Protein AF-A0A4Q7FXQ5-F1 (afdb_monomer_lite)

Sequence (159 aa):
MFQRLRLISPRALKAASPAPRRELSSVGTVALRTRNGRAYKPAELARAVQDELFPYELNYFREAERLSASLERLDALWINVSQAGAATQEDVLRARESAAMLATARWMYRSAESRGMHRRDDFPARDERERHYITAGGLDEVWSSVRPRADLAYAEAAE

Foldseek 3Di:
DDDDDDDDDDDDDDPDDDDPPDPDDDQPQFQVAQPPVAADQLVVLLVLLCVLVPDPCCVQAVEVVSLVVSLVSLLVSLVRGVNHHHPDPVCSVSRVVSLVSSQVSNQCSQQDDCDDSRHHVVDNDDDPVQPWHWDWDDRNDIDIDTHRDDPPPPDPPDD

Structure (mmCIF, N/CA/C/O backbone):
data_AF-A0A4Q7FXQ5-F1
#
_entry.id   AF-A0A4Q7FXQ5-F1
#
loop_
_atom_site.group_PDB
_atom_site.id
_atom_site.type_symbol
_atom_site.label_atom_id
_atom_site.label_alt_id
_atom_site.label_comp_id
_atom_site.label_asym_id
_ato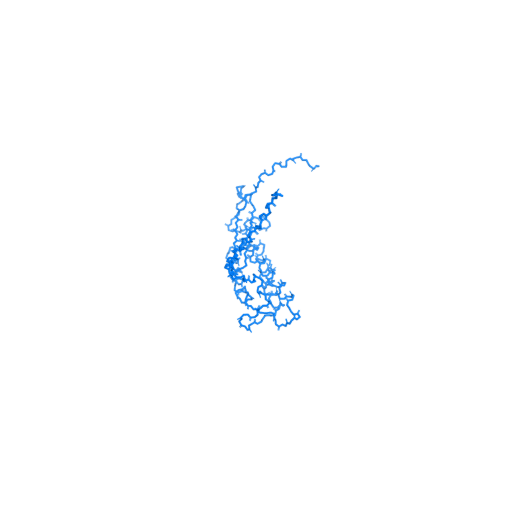m_site.label_entity_id
_atom_site.label_seq_id
_atom_site.pdbx_PDB_ins_code
_atom_site.Cartn_x
_atom_site.Cartn_y
_atom_site.Cartn_z
_atom_site.occupancy
_atom_site.B_iso_or_equiv
_atom_site.auth_seq_id
_atom_site.auth_comp_id
_atom_site.auth_asym_id
_atom_site.auth_atom_id
_atom_site.pdbx_PDB_model_num
ATOM 1 N N . MET A 1 1 ? 2.022 84.459 27.444 1.00 37.03 1 MET A N 1
ATOM 2 C CA . MET A 1 1 ? 1.658 84.801 26.052 1.00 37.03 1 MET A CA 1
ATOM 3 C C . MET A 1 1 ? 2.187 83.685 25.150 1.00 37.03 1 MET A C 1
ATOM 5 O O . MET A 1 1 ? 3.394 83.600 25.022 1.00 37.03 1 MET A O 1
ATOM 9 N N . PHE A 1 2 ? 1.291 82.829 24.615 1.00 36.12 2 PHE A N 1
ATOM 10 C CA . PHE A 1 2 ? 1.526 81.644 23.743 1.00 36.12 2 PHE A CA 1
ATOM 11 C C . PHE A 1 2 ? 2.405 80.516 24.356 1.00 36.12 2 PHE A C 1
ATOM 13 O O . PHE A 1 2 ? 3.342 80.792 25.079 1.00 36.12 2 PHE A O 1
ATOM 20 N N . GLN A 1 3 ? 2.134 79.212 24.209 1.00 32.16 3 GLN A N 1
ATOM 21 C CA . GLN A 1 3 ? 1.752 78.462 23.011 1.00 32.16 3 GLN A CA 1
ATOM 22 C C . GLN A 1 3 ? 0.826 77.257 23.285 1.00 32.16 3 GLN A C 1
ATOM 24 O O . GLN A 1 3 ? 0.801 76.666 24.359 1.00 32.16 3 GLN A O 1
ATOM 29 N N . ARG A 1 4 ? 0.098 76.902 22.220 1.00 39.53 4 ARG A N 1
ATOM 30 C CA . ARG A 1 4 ? -0.763 75.732 22.014 1.00 39.53 4 ARG A CA 1
ATOM 31 C C . ARG A 1 4 ? 0.021 74.413 22.058 1.00 39.53 4 ARG A C 1
ATOM 33 O O . ARG A 1 4 ? 1.059 74.322 21.411 1.00 39.53 4 ARG A O 1
ATOM 40 N N . LEU A 1 5 ? -0.576 73.359 22.621 1.00 34.22 5 LEU A N 1
ATOM 41 C CA . LEU A 1 5 ? -0.227 71.973 22.293 1.00 34.22 5 LEU A CA 1
ATOM 42 C C . LEU A 1 5 ? -1.450 71.270 21.683 1.00 34.22 5 LEU A C 1
ATOM 44 O O . LEU A 1 5 ? -2.529 71.235 22.270 1.00 34.22 5 LEU A O 1
ATOM 48 N N . ARG A 1 6 ? -1.282 70.787 20.447 1.00 35.62 6 ARG A N 1
ATOM 49 C CA . ARG A 1 6 ? -2.288 70.072 19.651 1.00 35.62 6 ARG A CA 1
ATOM 50 C C . ARG A 1 6 ? -2.559 68.699 20.274 1.00 35.62 6 ARG A C 1
ATOM 52 O O . ARG A 1 6 ? -1.638 67.897 20.375 1.00 35.62 6 ARG A O 1
ATOM 59 N N . LEU A 1 7 ? -3.815 68.401 20.601 1.00 35.84 7 LEU A N 1
ATOM 60 C CA . LEU A 1 7 ? -4.254 67.026 20.840 1.00 35.84 7 LEU A CA 1
ATOM 61 C C . LEU A 1 7 ? -4.447 66.329 19.487 1.00 35.84 7 LEU A C 1
ATOM 63 O O . LEU A 1 7 ? -5.225 66.772 18.641 1.00 35.84 7 LEU A O 1
ATOM 67 N N . ILE A 1 8 ? -3.681 65.263 19.277 1.00 40.09 8 ILE A N 1
ATOM 68 C CA . ILE A 1 8 ? -3.759 64.369 18.122 1.00 40.09 8 ILE A CA 1
ATOM 69 C C . ILE A 1 8 ? -4.977 63.458 18.322 1.00 40.09 8 ILE A C 1
ATOM 71 O O . ILE A 1 8 ? -5.092 62.781 19.339 1.00 40.09 8 ILE A O 1
ATOM 75 N N . SER A 1 9 ? -5.896 63.459 17.356 1.00 41.47 9 SER A N 1
ATOM 76 C CA . SER A 1 9 ? -7.058 62.564 17.318 1.00 41.47 9 SER A CA 1
ATOM 77 C C . SER A 1 9 ? -6.612 61.110 17.077 1.00 41.47 9 SER A C 1
ATOM 79 O O . SER A 1 9 ? -5.802 60.880 16.171 1.00 41.47 9 SER A O 1
ATOM 81 N N . PRO A 1 10 ? -7.112 60.113 17.832 1.00 37.97 10 PRO A N 1
ATOM 82 C CA . PRO A 1 10 ? -6.820 58.716 17.545 1.00 37.97 10 PRO A CA 1
ATOM 83 C C . PRO A 1 10 ? -7.587 58.264 16.293 1.00 37.97 10 PRO A C 1
ATOM 85 O O . PRO A 1 10 ? -8.813 58.172 16.280 1.00 37.97 10 PRO A O 1
ATOM 88 N N . ARG A 1 11 ? -6.841 57.965 15.222 1.00 37.31 11 ARG A N 1
ATOM 89 C CA . ARG A 1 11 ? -7.333 57.234 14.045 1.00 37.31 11 ARG A CA 1
ATOM 90 C C . ARG A 1 11 ? -7.892 55.883 14.499 1.00 37.31 11 ARG A C 1
ATOM 92 O O . ARG A 1 11 ? -7.150 55.061 15.030 1.00 37.31 11 ARG A O 1
ATOM 99 N N . ALA A 1 12 ? -9.175 55.645 14.244 1.00 41.59 12 ALA A N 1
ATOM 100 C CA . ALA A 1 12 ? -9.792 54.336 14.405 1.00 41.59 12 ALA A CA 1
ATOM 101 C C . ALA A 1 12 ? -9.069 53.305 13.519 1.00 41.59 12 ALA A C 1
ATOM 103 O O . ALA A 1 12 ? -9.009 53.451 12.295 1.00 41.59 12 ALA A O 1
ATOM 104 N N . LEU A 1 13 ? -8.502 52.271 14.145 1.00 40.12 13 LEU A N 1
ATOM 105 C CA . LEU A 1 13 ? -7.925 51.128 13.450 1.00 40.12 13 LEU A CA 1
ATOM 106 C C . LEU A 1 13 ? -9.085 50.317 12.855 1.00 40.12 13 LEU A C 1
ATOM 108 O O . LEU A 1 13 ? -9.883 49.728 13.582 1.00 40.12 13 LEU A O 1
ATOM 112 N N . LYS A 1 14 ? -9.218 50.329 11.528 1.00 43.75 14 LYS A N 1
ATOM 113 C CA . LYS A 1 14 ? -10.207 49.519 10.813 1.00 43.75 14 LYS A CA 1
ATOM 114 C C . LYS A 1 14 ? -9.850 48.047 11.039 1.00 43.75 14 LYS A C 1
ATOM 116 O O . LYS A 1 14 ? -8.790 47.609 10.596 1.00 43.75 14 LYS A O 1
ATOM 121 N N . ALA A 1 15 ? -10.699 47.313 11.759 1.00 50.25 15 ALA A N 1
ATOM 122 C CA . ALA A 1 15 ? -10.525 45.882 11.975 1.00 50.25 15 ALA A CA 1
ATOM 123 C C . ALA A 1 15 ? -10.397 45.178 10.616 1.00 50.25 15 ALA A C 1
ATOM 125 O O . ALA A 1 15 ? -11.247 45.349 9.738 1.00 50.25 15 ALA A O 1
ATOM 126 N N . ALA A 1 16 ? -9.302 44.442 10.431 1.00 55.06 16 ALA A N 1
ATOM 127 C CA . ALA A 1 16 ? -9.085 43.634 9.244 1.00 55.06 16 ALA A CA 1
ATOM 128 C C . ALA A 1 16 ? -10.192 42.575 9.150 1.00 55.06 16 ALA A C 1
ATOM 130 O O . ALA A 1 16 ? -10.505 41.908 10.138 1.00 55.06 16 ALA A O 1
ATOM 131 N N . SER A 1 17 ? -10.798 42.443 7.969 1.00 53.84 17 SER A N 1
ATOM 132 C CA . SER A 1 17 ? -11.821 41.432 7.710 1.00 53.84 17 SER A CA 1
ATOM 133 C C . SER A 1 17 ? -11.282 40.032 8.036 1.00 53.84 17 SER A C 1
ATOM 135 O O . SER A 1 17 ? -10.133 39.742 7.690 1.00 53.84 17 SER A O 1
ATOM 137 N N . PRO A 1 18 ? -12.075 39.149 8.674 1.00 56.03 18 PRO A N 1
ATOM 138 C CA . PRO A 1 18 ? -11.634 37.792 8.955 1.00 56.03 18 PRO A CA 1
ATOM 139 C C . PRO A 1 18 ? -11.322 37.076 7.639 1.00 56.03 18 PRO A C 1
ATOM 141 O O . PRO A 1 18 ? -12.150 37.038 6.727 1.00 56.03 18 PRO A O 1
ATOM 144 N N . ALA A 1 19 ? -10.108 36.533 7.540 1.00 61.66 19 ALA A N 1
ATOM 145 C CA . ALA A 1 19 ? -9.699 35.705 6.416 1.00 61.66 19 ALA A CA 1
ATOM 146 C C . ALA A 1 19 ? -10.690 34.536 6.245 1.00 61.66 19 ALA A C 1
ATOM 148 O O . ALA A 1 19 ? -11.173 33.999 7.250 1.00 61.66 19 ALA A O 1
ATOM 149 N N . PRO A 1 20 ? -11.015 34.133 5.002 1.00 57.88 20 PRO A N 1
ATOM 150 C CA . PRO A 1 20 ? -11.929 33.025 4.770 1.00 57.88 20 PRO A CA 1
ATOM 151 C C . PRO A 1 20 ? -11.411 31.780 5.494 1.00 57.88 20 PRO A C 1
ATOM 153 O O . PRO A 1 20 ? -10.256 31.383 5.321 1.00 57.88 20 PRO A O 1
ATOM 156 N N . ARG A 1 21 ? -12.267 31.176 6.329 1.00 57.06 21 ARG A N 1
ATOM 157 C CA . ARG A 1 21 ? -12.002 29.882 6.964 1.00 57.06 21 ARG A CA 1
ATOM 158 C C . ARG A 1 21 ? -11.845 28.848 5.858 1.00 57.06 21 ARG A C 1
ATOM 160 O O . ARG A 1 21 ? -12.824 28.341 5.325 1.00 57.06 21 ARG A O 1
ATOM 167 N N . ARG A 1 22 ? -10.600 28.575 5.491 1.00 60.97 22 ARG A N 1
ATOM 168 C CA . ARG A 1 22 ? -10.249 27.457 4.629 1.00 60.97 22 ARG A CA 1
ATOM 169 C C . ARG A 1 22 ? -10.521 26.198 5.445 1.00 60.97 22 ARG A C 1
ATOM 171 O O . ARG A 1 22 ? -9.960 26.051 6.529 1.00 60.97 22 ARG A O 1
ATOM 178 N N . GLU A 1 23 ? -11.427 25.344 4.980 1.00 61.28 23 GLU A N 1
ATOM 179 C CA . GLU A 1 23 ? -11.658 24.050 5.619 1.00 61.28 23 GLU A CA 1
ATOM 180 C C . GLU A 1 23 ? -10.365 23.239 5.528 1.00 61.28 23 GLU A C 1
ATOM 182 O O . GLU A 1 23 ? -9.972 22.756 4.468 1.00 61.28 23 GLU A O 1
ATOM 187 N N . LEU A 1 24 ? -9.649 23.166 6.647 1.00 55.28 24 LEU A N 1
ATOM 188 C CA . LEU A 1 24 ? -8.476 22.323 6.786 1.00 55.28 24 LEU A CA 1
ATOM 189 C C . LEU A 1 24 ? -8.974 20.926 7.149 1.00 55.28 24 LEU A C 1
ATOM 191 O O . LEU A 1 24 ? -9.433 20.687 8.267 1.00 55.28 24 LEU A O 1
ATOM 195 N N . SER A 1 25 ? -8.904 19.996 6.202 1.00 60.25 25 SER A N 1
ATOM 196 C CA . SER A 1 25 ? -9.086 18.579 6.493 1.00 60.25 25 SER A CA 1
ATOM 197 C C . SER A 1 25 ? -7.770 17.998 7.016 1.00 60.25 25 SER A C 1
ATOM 199 O O . SER A 1 25 ? -6.684 18.297 6.519 1.00 60.25 25 SER A O 1
ATOM 201 N N . SER A 1 26 ? -7.842 17.169 8.060 1.00 58.09 26 SER A N 1
ATOM 202 C CA . SER A 1 26 ? -6.666 16.418 8.503 1.00 58.09 26 SER A CA 1
ATOM 203 C C . SER A 1 26 ? -6.324 15.384 7.435 1.00 58.09 26 SER A C 1
ATOM 205 O O . SER A 1 26 ? -7.147 14.516 7.170 1.00 58.09 26 SER A O 1
ATOM 207 N N . VAL A 1 27 ? -5.118 15.435 6.873 1.00 58.75 27 VAL A N 1
ATOM 208 C CA . VAL A 1 27 ? -4.669 14.480 5.840 1.00 58.75 27 VAL A CA 1
ATOM 209 C C . VAL A 1 27 ? -4.503 13.058 6.410 1.00 58.75 27 VAL A C 1
ATOM 211 O O . VAL A 1 27 ? -4.612 12.072 5.697 1.00 58.75 27 VAL A O 1
ATOM 214 N N . GLY A 1 28 ? -4.289 12.929 7.724 1.00 62.03 28 GLY A N 1
ATOM 215 C CA . GLY A 1 28 ? -4.157 11.641 8.410 1.00 62.03 28 GLY A CA 1
ATOM 216 C C . GLY A 1 28 ? -5.461 11.155 9.040 1.00 62.03 28 GLY A C 1
ATOM 217 O O . GLY A 1 28 ? -5.545 11.121 10.261 1.00 62.03 28 GLY A O 1
ATOM 218 N N . THR A 1 29 ? -6.479 10.796 8.257 1.00 66.88 29 THR A N 1
ATOM 219 C CA . THR A 1 29 ? -7.738 10.243 8.807 1.00 66.88 29 THR A CA 1
ATOM 220 C C . THR A 1 29 ? -7.653 8.763 9.162 1.00 66.88 29 THR A C 1
ATOM 222 O O . THR A 1 29 ? -8.396 8.312 10.035 1.00 66.88 29 THR A O 1
ATOM 225 N N . VAL A 1 30 ? -6.739 8.028 8.521 1.00 74.19 30 VAL A N 1
ATOM 226 C CA . VAL A 1 30 ? -6.610 6.574 8.672 1.00 74.19 30 VAL A CA 1
ATOM 227 C C . VAL A 1 30 ? -6.386 6.201 10.134 1.00 74.19 30 VAL A C 1
ATOM 229 O O . VAL A 1 30 ? -5.492 6.749 10.792 1.00 74.19 30 VAL A O 1
ATOM 232 N N . ALA A 1 31 ? -7.227 5.293 10.632 1.00 67.25 31 ALA A N 1
ATOM 233 C CA . ALA A 1 31 ? -7.272 4.817 12.013 1.00 67.25 31 ALA A CA 1
ATOM 234 C C . ALA A 1 31 ? -7.619 5.862 13.095 1.00 67.25 31 ALA A C 1
ATOM 236 O O . ALA A 1 31 ? -7.777 5.485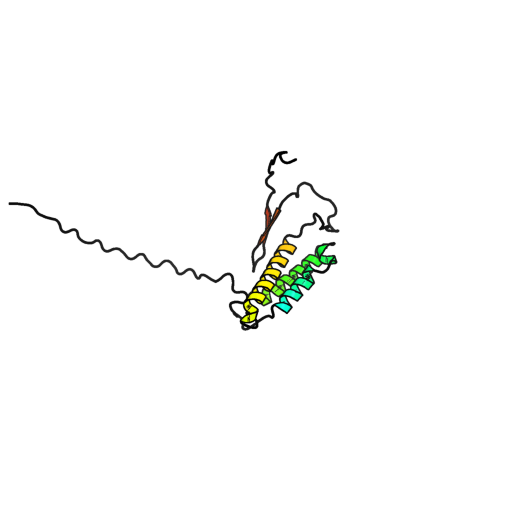 14.253 1.00 67.25 31 ALA A O 1
ATOM 237 N N . LEU A 1 32 ? -7.766 7.149 12.748 1.00 69.12 32 LEU A N 1
ATOM 238 C CA . LEU A 1 32 ? -8.042 8.239 13.699 1.00 69.12 32 LEU A CA 1
ATOM 239 C C . LEU A 1 32 ? -9.497 8.717 13.679 1.00 69.12 32 LEU A C 1
ATOM 241 O O . LEU A 1 32 ? -9.981 9.250 14.676 1.00 69.12 32 LEU A O 1
ATOM 245 N N . ARG A 1 33 ? -10.206 8.552 12.557 1.00 63.03 33 ARG A N 1
ATOM 246 C CA . ARG A 1 33 ? -11.643 8.838 12.472 1.00 63.03 33 ARG A CA 1
ATOM 247 C C . ARG A 1 33 ? -12.364 7.721 11.743 1.00 63.03 33 ARG A C 1
ATOM 249 O O . ARG A 1 33 ? -12.144 7.506 10.557 1.00 63.03 33 ARG A O 1
ATOM 256 N N . THR A 1 34 ? -13.304 7.087 12.431 1.00 59.41 34 THR A N 1
ATOM 257 C CA . THR A 1 34 ? -14.250 6.157 11.818 1.00 59.41 34 THR A CA 1
ATOM 258 C C . THR A 1 34 ? -15.323 6.963 11.086 1.00 59.41 34 THR A C 1
ATOM 260 O O . THR A 1 34 ? -16.359 7.294 11.659 1.00 59.41 34 THR A O 1
ATOM 263 N N . ARG A 1 35 ? -15.083 7.347 9.826 1.00 58.59 35 ARG A N 1
ATOM 264 C CA . ARG A 1 35 ? -16.061 8.151 9.061 1.00 58.59 35 ARG A CA 1
ATOM 265 C C . ARG A 1 35 ? -17.255 7.316 8.580 1.00 58.59 35 ARG A C 1
ATOM 267 O O . ARG A 1 35 ? -18.304 7.862 8.267 1.00 58.59 35 ARG A O 1
ATOM 274 N N . ASN A 1 36 ? -17.089 5.997 8.542 1.00 62.19 36 ASN A N 1
ATOM 275 C CA . ASN A 1 36 ? -18.025 5.020 7.982 1.00 62.19 36 ASN A CA 1
ATOM 276 C C . ASN A 1 36 ? -18.489 3.949 8.995 1.00 62.19 36 ASN A C 1
ATOM 278 O O . ASN A 1 36 ? -19.097 2.961 8.595 1.00 62.19 36 ASN A O 1
ATOM 282 N N . GLY A 1 37 ? -18.167 4.095 10.286 1.00 63.22 37 GLY A N 1
ATOM 283 C CA . GLY A 1 37 ? -18.459 3.082 11.314 1.00 63.22 37 GLY A CA 1
ATOM 284 C C . GLY A 1 37 ? -17.683 1.760 11.174 1.00 63.22 37 GLY A C 1
ATOM 285 O O . GLY A 1 37 ? -17.931 0.838 11.945 1.00 63.22 37 GLY A O 1
ATOM 286 N N . ARG A 1 38 ? -16.758 1.639 10.209 1.00 74.50 38 ARG A N 1
ATOM 287 C CA . ARG A 1 38 ? -15.987 0.415 9.964 1.00 74.50 38 ARG A CA 1
ATOM 288 C C . ARG A 1 38 ? -14.621 0.505 10.616 1.00 74.50 38 ARG A C 1
ATOM 290 O O . ARG A 1 38 ? -13.911 1.497 10.458 1.00 74.50 38 ARG A O 1
ATOM 297 N N . ALA A 1 39 ? -14.251 -0.560 11.308 1.00 84.62 39 ALA A N 1
ATOM 298 C CA . ALA A 1 39 ? -12.924 -0.723 11.858 1.00 84.62 39 ALA A CA 1
ATOM 299 C C . ALA A 1 39 ? -12.219 -1.923 11.225 1.00 84.62 39 ALA A C 1
ATOM 301 O O . ALA A 1 39 ? -12.880 -2.863 10.784 1.00 84.62 39 ALA A O 1
ATOM 302 N N . TYR A 1 40 ? -10.891 -1.883 11.177 1.00 88.06 40 TYR A N 1
ATOM 303 C CA . TYR A 1 40 ? -10.073 -2.989 10.678 1.00 88.06 40 TYR A CA 1
ATOM 304 C C . TYR A 1 40 ? -9.098 -3.470 11.745 1.00 88.06 40 TYR A C 1
ATOM 306 O O . TYR A 1 40 ? -8.689 -2.710 12.630 1.00 88.06 40 TYR A O 1
ATOM 314 N N . LYS A 1 41 ? -8.714 -4.745 11.646 1.00 91.94 41 LYS A N 1
ATOM 315 C CA . LYS A 1 41 ? -7.673 -5.311 12.497 1.00 91.94 41 LYS A CA 1
ATOM 316 C C . LYS A 1 41 ? -6.306 -5.079 11.853 1.00 91.94 41 LYS A C 1
ATOM 318 O O . LYS A 1 41 ? -6.095 -5.509 10.717 1.00 91.94 41 LYS A O 1
ATOM 323 N N . PRO A 1 42 ? -5.354 -4.455 12.561 1.00 93.19 42 PRO A N 1
ATOM 324 C CA . PRO A 1 42 ? -4.034 -4.164 12.007 1.00 93.19 42 PRO A CA 1
ATOM 325 C C . PRO A 1 42 ? -3.278 -5.395 11.507 1.00 93.19 42 PRO A C 1
ATOM 327 O O . PRO A 1 42 ? -2.640 -5.348 10.459 1.00 93.19 42 PRO A O 1
ATOM 330 N N . ALA A 1 43 ? -3.369 -6.503 12.247 1.00 95.25 43 ALA A N 1
ATOM 331 C CA . ALA A 1 43 ? -2.683 -7.745 11.909 1.00 95.25 43 ALA A CA 1
ATOM 332 C C . ALA A 1 43 ? -3.210 -8.366 10.607 1.00 95.25 43 ALA A C 1
ATOM 334 O O . ALA A 1 43 ? -2.422 -8.861 9.807 1.00 95.25 43 ALA A O 1
ATOM 335 N N . GLU A 1 44 ? -4.523 -8.294 10.368 1.00 95.62 44 GLU A N 1
ATOM 336 C CA . GLU A 1 44 ? -5.142 -8.787 9.131 1.00 95.62 44 GLU A CA 1
ATOM 337 C C . GLU A 1 44 ? -4.697 -7.941 7.930 1.00 95.62 44 GLU A C 1
ATOM 339 O O . GLU A 1 44 ? -4.315 -8.492 6.899 1.00 95.62 44 GLU A O 1
ATOM 344 N N . LEU A 1 45 ? -4.649 -6.609 8.081 1.00 96.25 45 LEU A N 1
ATOM 345 C CA . LEU A 1 45 ? -4.150 -5.720 7.028 1.00 96.25 45 LEU A CA 1
ATOM 346 C C . LEU A 1 45 ? -2.664 -5.960 6.734 1.00 96.25 45 LEU A C 1
ATOM 348 O O . LEU A 1 45 ? -2.278 -6.081 5.574 1.00 96.25 45 LEU A O 1
ATOM 352 N N . ALA A 1 46 ? -1.833 -6.042 7.776 1.00 96.88 46 ALA A N 1
ATOM 353 C CA . ALA A 1 46 ? -0.407 -6.308 7.621 1.00 96.88 46 ALA A CA 1
ATOM 354 C C . ALA A 1 46 ? -0.169 -7.646 6.913 1.00 96.88 46 ALA A C 1
ATOM 356 O O . ALA A 1 46 ? 0.673 -7.716 6.021 1.00 96.88 46 ALA A O 1
ATOM 357 N N . ARG A 1 47 ? -0.940 -8.682 7.268 1.00 97.38 47 ARG A N 1
ATOM 358 C CA . ARG A 1 47 ? -0.851 -9.988 6.619 1.00 97.38 47 ARG A CA 1
ATOM 359 C C . ARG A 1 47 ? -1.234 -9.917 5.143 1.00 97.38 47 ARG A C 1
ATOM 361 O O . ARG A 1 47 ? -0.461 -10.388 4.320 1.00 97.38 47 ARG A O 1
ATOM 368 N N . ALA A 1 48 ? -2.345 -9.263 4.808 1.00 97.25 48 ALA A N 1
ATOM 369 C CA . ALA A 1 48 ? -2.769 -9.099 3.419 1.00 97.25 48 ALA A CA 1
ATOM 370 C C . ALA A 1 48 ? -1.722 -8.349 2.575 1.00 97.25 48 ALA A C 1
ATOM 372 O O . ALA A 1 48 ? -1.446 -8.735 1.447 1.00 97.25 48 ALA A O 1
ATOM 373 N N . VAL A 1 49 ? -1.080 -7.316 3.134 1.00 96.75 49 VAL A N 1
ATOM 374 C CA . VAL A 1 49 ? 0.033 -6.623 2.460 1.00 96.75 49 VAL A CA 1
ATOM 375 C C . VAL A 1 49 ? 1.235 -7.553 2.272 1.00 96.75 49 VAL A C 1
ATOM 377 O O . VAL A 1 49 ? 1.845 -7.561 1.207 1.00 96.75 49 VAL A O 1
ATOM 380 N N . GLN A 1 50 ? 1.590 -8.345 3.284 1.00 95.44 50 GLN A N 1
ATOM 381 C CA . GLN A 1 50 ? 2.692 -9.308 3.189 1.00 95.44 50 GLN A CA 1
ATOM 382 C C . GLN A 1 50 ? 2.421 -10.409 2.163 1.00 95.44 50 GLN A C 1
ATOM 384 O O . GLN A 1 50 ? 3.345 -10.801 1.460 1.00 95.44 50 GLN A O 1
ATOM 389 N N . ASP A 1 51 ? 1.181 -10.877 2.038 1.00 95.19 51 ASP A N 1
ATOM 390 C CA . ASP A 1 51 ? 0.803 -11.886 1.044 1.00 95.19 51 ASP A CA 1
ATOM 391 C C . ASP A 1 51 ? 0.959 -11.365 -0.397 1.00 95.19 51 ASP A C 1
ATOM 393 O O . ASP A 1 51 ? 1.208 -12.153 -1.304 1.00 95.19 51 ASP A O 1
ATOM 397 N N . GLU A 1 52 ? 0.908 -10.046 -0.605 1.00 93.50 52 GLU A N 1
ATOM 398 C CA . GLU A 1 52 ? 1.252 -9.421 -1.887 1.00 93.50 52 GLU A CA 1
ATOM 399 C C . GLU A 1 52 ? 2.756 -9.170 -2.039 1.00 93.50 52 GLU A C 1
ATOM 401 O O . GLU A 1 52 ? 3.285 -9.267 -3.139 1.00 93.50 52 GLU A O 1
ATOM 406 N N . LEU A 1 53 ? 3.471 -8.863 -0.952 1.00 89.81 53 LEU A N 1
ATOM 407 C CA . LEU A 1 53 ? 4.878 -8.454 -1.012 1.00 89.81 53 LEU A CA 1
ATOM 408 C C . LEU A 1 53 ? 5.897 -9.583 -0.846 1.00 89.81 53 LEU A C 1
ATOM 410 O O . LEU A 1 53 ? 7.054 -9.382 -1.204 1.00 89.81 53 LEU A O 1
ATOM 414 N N . PHE A 1 54 ? 5.545 -10.716 -0.247 1.00 89.88 54 PHE A N 1
ATOM 415 C CA . PHE A 1 54 ? 6.493 -11.789 0.080 1.00 89.88 54 PHE A CA 1
ATOM 416 C C . PHE A 1 54 ? 6.640 -12.888 -0.976 1.00 89.88 54 PHE A C 1
ATOM 418 O O . PHE A 1 54 ? 7.734 -13.457 -1.031 1.00 89.88 54 PHE A O 1
ATOM 425 N N . PRO A 1 55 ? 5.632 -13.214 -1.814 1.00 87.75 55 PRO A N 1
ATOM 426 C CA . PRO A 1 55 ? 5.812 -14.217 -2.854 1.00 87.75 55 PRO A CA 1
ATOM 427 C C . PRO A 1 55 ? 7.015 -13.896 -3.741 1.00 87.75 55 PRO A C 1
ATOM 429 O O . PRO A 1 55 ? 7.196 -12.772 -4.227 1.00 87.75 55 PRO A O 1
ATOM 432 N N . TYR A 1 56 ? 7.866 -14.900 -3.925 1.00 75.62 56 TYR A N 1
ATOM 433 C CA . TYR A 1 56 ? 9.123 -14.751 -4.645 1.00 75.62 56 TYR A CA 1
ATOM 434 C C . TYR A 1 56 ? 8.872 -14.425 -6.117 1.00 75.62 56 TYR A C 1
ATOM 436 O O . TYR A 1 56 ? 9.536 -13.568 -6.694 1.00 75.62 56 TYR A O 1
ATOM 444 N N . GLU A 1 57 ? 7.851 -15.044 -6.698 1.00 67.19 57 GLU A N 1
ATOM 445 C CA . GLU A 1 57 ? 7.445 -14.898 -8.090 1.00 67.19 57 GLU A CA 1
ATOM 446 C C . GLU A 1 57 ? 7.039 -13.459 -8.418 1.00 67.19 57 GLU A C 1
ATOM 448 O O . GLU A 1 57 ? 7.331 -12.980 -9.509 1.00 67.19 57 GLU A O 1
ATOM 453 N N . LEU A 1 58 ? 6.424 -12.745 -7.467 1.00 67.12 58 LEU A N 1
ATOM 454 C CA . LEU A 1 58 ? 6.040 -11.342 -7.642 1.00 67.12 58 LEU A CA 1
ATOM 455 C C . LEU A 1 58 ? 7.241 -10.399 -7.604 1.00 67.12 58 LEU A C 1
ATOM 457 O O . LEU A 1 58 ? 7.232 -9.370 -8.270 1.00 67.12 58 LEU A O 1
ATOM 461 N N . ASN A 1 59 ? 8.279 -10.725 -6.835 1.00 70.62 59 ASN A N 1
ATOM 462 C CA . ASN A 1 59 ? 9.412 -9.823 -6.636 1.00 70.62 59 ASN A CA 1
ATOM 463 C C . ASN A 1 59 ? 10.592 -10.110 -7.557 1.00 70.62 59 ASN A C 1
ATOM 465 O O . ASN A 1 59 ? 11.298 -9.170 -7.928 1.00 70.62 59 ASN A O 1
ATOM 469 N N . TYR A 1 60 ? 10.797 -11.378 -7.910 1.00 63.34 60 TYR A N 1
ATOM 470 C CA . TYR A 1 60 ? 11.935 -11.839 -8.694 1.00 63.34 60 TYR A CA 1
ATOM 471 C C . TYR A 1 60 ? 11.632 -11.861 -10.198 1.00 63.34 60 TYR A C 1
ATOM 473 O O . TYR A 1 60 ? 12.409 -11.313 -10.977 1.00 63.34 60 TYR A O 1
ATOM 481 N N . PHE A 1 61 ? 10.478 -12.406 -10.599 1.00 59.16 61 PHE A N 1
ATOM 482 C CA . PHE A 1 61 ? 10.040 -12.517 -11.997 1.00 59.16 61 PHE A CA 1
ATOM 483 C C . PHE A 1 61 ? 8.897 -11.541 -12.276 1.00 59.16 61 PHE A C 1
ATOM 485 O O . PHE A 1 61 ? 7.808 -11.972 -12.629 1.00 59.16 61 PHE A O 1
ATOM 492 N N . ARG A 1 62 ? 9.106 -10.237 -12.034 1.00 64.31 62 ARG A N 1
ATOM 493 C CA . ARG A 1 62 ? 8.073 -9.177 -12.083 1.00 64.31 62 ARG A CA 1
ATOM 494 C C . ARG A 1 62 ? 7.350 -9.109 -13.438 1.00 64.31 62 ARG A C 1
ATOM 496 O O . ARG A 1 62 ? 7.616 -8.225 -14.241 1.00 64.31 62 ARG A O 1
ATOM 503 N N . GLU A 1 63 ? 6.421 -10.022 -13.682 1.00 70.75 63 GLU A N 1
ATOM 504 C CA . GLU A 1 63 ? 5.547 -10.057 -14.848 1.00 70.75 63 GLU A CA 1
ATOM 505 C C . GLU A 1 63 ? 4.533 -8.916 -14.727 1.00 70.75 63 GLU A C 1
ATOM 507 O O . GLU A 1 63 ? 3.899 -8.740 -13.680 1.00 70.75 63 GLU A O 1
ATOM 512 N N . ALA A 1 64 ? 4.367 -8.139 -15.800 1.00 70.69 64 ALA A N 1
ATOM 513 C CA . ALA A 1 64 ? 3.520 -6.946 -15.793 1.00 70.69 64 ALA A CA 1
ATOM 514 C C . ALA A 1 64 ? 2.073 -7.246 -15.362 1.00 70.69 64 ALA A C 1
ATOM 516 O O . ALA A 1 64 ? 1.484 -6.488 -14.588 1.00 70.69 64 ALA A O 1
ATOM 517 N N . GLU A 1 65 ? 1.514 -8.372 -15.810 1.00 75.75 65 GLU A N 1
ATOM 518 C CA . GLU A 1 65 ? 0.153 -8.792 -15.462 1.00 75.75 65 GLU A CA 1
ATOM 519 C C . GLU A 1 65 ? 0.009 -9.115 -13.970 1.00 75.75 65 GLU A C 1
ATOM 521 O O . GLU A 1 65 ? -0.913 -8.627 -13.316 1.00 75.75 65 GLU A O 1
ATOM 526 N N . ARG A 1 66 ? 0.948 -9.877 -13.393 1.00 80.75 66 ARG A N 1
ATOM 527 C CA . ARG A 1 66 ? 0.898 -10.250 -11.968 1.00 80.75 66 ARG A CA 1
ATOM 528 C C . ARG A 1 66 ? 1.059 -9.041 -11.058 1.00 80.75 66 ARG A C 1
ATOM 530 O O . ARG A 1 66 ? 0.362 -8.933 -10.048 1.00 80.75 66 ARG A O 1
ATOM 537 N N . LEU A 1 67 ? 1.949 -8.125 -11.436 1.00 84.38 67 LEU A N 1
ATOM 538 C CA . LEU A 1 67 ? 2.151 -6.877 -10.712 1.00 84.38 67 LEU A CA 1
ATOM 539 C C . LEU A 1 67 ? 0.900 -5.993 -10.767 1.00 84.38 67 LEU A C 1
ATOM 541 O O . LEU A 1 67 ? 0.507 -5.429 -9.747 1.00 84.38 67 LEU A O 1
ATOM 545 N N . SER A 1 68 ? 0.252 -5.913 -11.932 1.00 85.31 68 SER A N 1
ATOM 546 C CA . SER A 1 68 ? -0.991 -5.152 -12.107 1.00 85.31 68 SER A CA 1
ATOM 547 C C . SER A 1 68 ? -2.114 -5.733 -11.245 1.00 85.31 68 SER A C 1
ATOM 549 O O . SER A 1 68 ? -2.750 -5.000 -10.493 1.00 85.31 68 SER A O 1
ATOM 551 N N . ALA A 1 69 ? -2.277 -7.059 -11.246 1.00 90.00 69 ALA A N 1
ATOM 552 C CA . ALA A 1 69 ? -3.258 -7.736 -10.400 1.00 90.00 69 ALA A CA 1
ATOM 553 C C . ALA A 1 69 ? -2.987 -7.528 -8.897 1.00 90.00 69 ALA A C 1
ATOM 555 O O . ALA A 1 69 ? -3.918 -7.390 -8.104 1.00 90.00 69 ALA A O 1
ATOM 556 N N . SER A 1 70 ? -1.717 -7.500 -8.482 1.00 91.44 70 SER A N 1
ATOM 557 C CA . SER A 1 70 ? -1.358 -7.195 -7.093 1.00 91.44 70 SER A CA 1
ATOM 558 C C . SER A 1 70 ? -1.657 -5.740 -6.723 1.00 91.44 70 SER A C 1
ATOM 560 O O . SER A 1 70 ? -2.244 -5.474 -5.673 1.00 91.44 70 SER A O 1
ATOM 562 N N . LEU A 1 71 ? -1.346 -4.792 -7.613 1.00 91.94 71 LEU A N 1
ATOM 563 C CA . LEU A 1 71 ? -1.697 -3.382 -7.432 1.00 91.94 71 LEU A CA 1
ATOM 564 C C . LEU A 1 71 ? -3.203 -3.174 -7.262 1.00 91.94 71 LEU A C 1
ATOM 566 O O . LEU A 1 71 ? -3.599 -2.429 -6.368 1.00 91.94 71 LEU A O 1
ATOM 570 N N . GLU A 1 72 ? -4.035 -3.863 -8.043 1.00 93.88 72 GLU A N 1
ATOM 571 C CA . GLU A 1 72 ? -5.495 -3.812 -7.896 1.00 93.88 72 GLU A CA 1
ATOM 572 C C . GLU A 1 72 ? -5.953 -4.274 -6.505 1.00 93.88 72 GLU A C 1
ATOM 574 O O . GLU A 1 72 ? -6.787 -3.619 -5.872 1.00 93.88 72 GLU A O 1
ATOM 579 N N . ARG A 1 73 ? -5.379 -5.367 -5.983 1.00 96.38 73 ARG A N 1
ATOM 580 C CA . ARG A 1 73 ? -5.696 -5.868 -4.633 1.00 96.38 73 ARG A CA 1
ATOM 581 C C . ARG A 1 73 ? -5.250 -4.890 -3.545 1.00 96.38 73 ARG A C 1
ATOM 583 O O . ARG A 1 73 ? -6.014 -4.618 -2.618 1.00 96.38 73 ARG A O 1
ATOM 590 N N . LEU A 1 74 ? -4.059 -4.306 -3.675 1.00 96.38 74 LEU A N 1
ATOM 591 C CA . LEU A 1 74 ? -3.560 -3.284 -2.750 1.00 96.38 74 LEU A CA 1
ATOM 592 C C . LEU A 1 74 ? -4.406 -1.995 -2.801 1.00 96.38 74 LEU A C 1
ATOM 594 O O . LEU A 1 74 ? -4.705 -1.410 -1.757 1.00 96.38 74 LEU A O 1
ATOM 598 N N . ASP A 1 75 ? -4.842 -1.559 -3.984 1.00 95.44 75 ASP A N 1
ATOM 599 C CA . ASP A 1 75 ? -5.737 -0.405 -4.143 1.00 95.44 75 ASP A CA 1
ATOM 600 C C . ASP A 1 75 ? -7.111 -0.672 -3.499 1.00 95.44 75 ASP A C 1
ATOM 602 O O . ASP A 1 75 ? -7.640 0.186 -2.784 1.00 95.44 75 ASP A O 1
ATOM 606 N N . ALA A 1 76 ? -7.655 -1.884 -3.650 1.00 95.12 76 ALA A N 1
ATOM 607 C CA . ALA A 1 76 ? -8.893 -2.289 -2.984 1.00 95.12 76 ALA A CA 1
ATOM 608 C C . ALA A 1 76 ? -8.763 -2.288 -1.449 1.00 95.12 76 ALA A C 1
ATOM 610 O O . ALA A 1 76 ? -9.663 -1.810 -0.748 1.00 95.12 76 ALA A O 1
ATOM 611 N N . LEU A 1 77 ? -7.632 -2.759 -0.906 1.00 95.25 77 LEU A N 1
ATOM 612 C CA . LEU A 1 77 ? -7.339 -2.647 0.527 1.00 95.25 77 LEU A CA 1
ATOM 613 C C . LEU A 1 77 ? -7.314 -1.179 0.976 1.00 95.25 77 LEU A C 1
ATOM 615 O O . LEU A 1 77 ? -7.894 -0.858 2.015 1.00 95.25 77 LEU A O 1
ATOM 619 N N . TRP A 1 78 ? -6.714 -0.276 0.190 1.00 94.50 78 TRP A N 1
ATOM 620 C CA . TRP A 1 78 ? -6.635 1.150 0.535 1.00 94.50 78 TRP A CA 1
ATOM 621 C C . TRP A 1 78 ? -8.015 1.798 0.625 1.00 94.50 78 TRP A C 1
ATOM 623 O O . TRP A 1 78 ? -8.311 2.502 1.595 1.00 94.50 78 TRP A O 1
ATOM 633 N N . ILE A 1 79 ? -8.885 1.519 -0.348 1.00 91.12 79 ILE A N 1
ATOM 634 C CA . ILE A 1 79 ? -10.270 2.0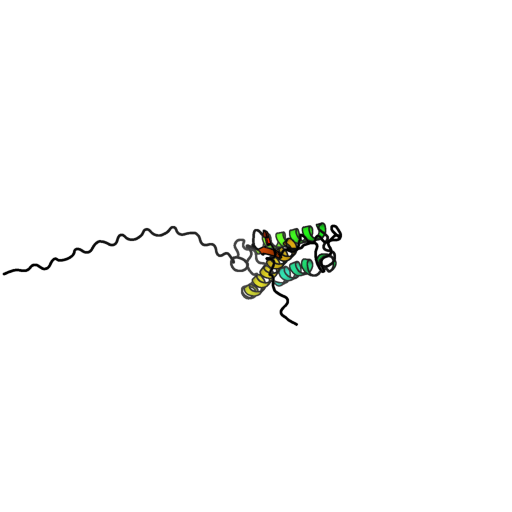10 -0.352 1.00 91.12 79 ILE A CA 1
ATOM 635 C C . ILE A 1 79 ? -10.986 1.605 0.943 1.00 91.12 79 ILE A C 1
ATOM 637 O O . ILE A 1 79 ? -11.664 2.429 1.559 1.00 91.12 79 ILE A O 1
ATOM 641 N N . ASN A 1 80 ? -10.784 0.368 1.401 1.00 89.44 80 ASN A N 1
ATOM 642 C CA . ASN A 1 80 ? -11.420 -0.135 2.616 1.00 89.44 80 ASN A CA 1
ATOM 643 C C . ASN A 1 80 ? -10.908 0.547 3.893 1.00 89.44 80 ASN A C 1
ATOM 645 O O . ASN A 1 80 ? -11.706 0.813 4.795 1.00 89.44 80 ASN A O 1
ATOM 649 N N . VAL A 1 81 ? -9.605 0.837 3.983 1.00 90.06 81 VAL A N 1
ATOM 650 C CA . VAL A 1 81 ? -8.984 1.309 5.237 1.00 90.06 81 VAL A CA 1
ATOM 651 C C . VAL A 1 81 ? -8.836 2.827 5.335 1.00 90.06 81 VAL A C 1
ATOM 653 O O . VAL A 1 81 ? -8.800 3.357 6.444 1.00 90.06 81 VAL A O 1
ATOM 656 N N . SER A 1 82 ? -8.810 3.553 4.213 1.00 86.88 82 SER A N 1
ATOM 657 C CA . SER A 1 82 ? -8.557 5.008 4.172 1.00 86.88 82 SER A CA 1
ATOM 658 C C . SER A 1 82 ? -9.556 5.847 4.989 1.00 86.88 82 SER A C 1
ATOM 660 O O . SER A 1 82 ? -9.220 6.925 5.491 1.00 86.88 82 SER A O 1
ATOM 662 N N . GLN A 1 83 ? -10.777 5.334 5.167 1.00 83.44 83 GLN A N 1
ATOM 663 C CA . GLN A 1 83 ? -11.853 5.958 5.951 1.00 83.44 83 GLN A CA 1
ATOM 664 C C . GLN A 1 83 ? -12.238 5.159 7.210 1.00 83.44 83 GLN A C 1
ATOM 666 O O . GLN A 1 83 ? -13.203 5.522 7.891 1.00 83.44 83 GLN A O 1
ATOM 671 N N . ALA A 1 84 ? -11.520 4.072 7.501 1.00 85.06 84 ALA A N 1
ATOM 672 C CA . ALA A 1 84 ? -11.798 3.181 8.620 1.00 85.06 84 ALA A CA 1
ATOM 673 C C . ALA A 1 84 ? -11.010 3.573 9.881 1.00 85.06 84 ALA A C 1
ATOM 675 O O . ALA A 1 84 ? -9.887 4.087 9.822 1.00 85.06 84 ALA A O 1
ATOM 676 N N . GLY A 1 85 ? -11.614 3.306 11.038 1.00 84.44 85 GLY A N 1
ATOM 677 C CA . GLY A 1 85 ? -10.965 3.433 12.343 1.00 84.44 85 GLY A CA 1
ATOM 678 C C . GLY A 1 85 ? -10.154 2.188 12.714 1.00 84.44 85 GLY A C 1
ATOM 679 O O . GLY A 1 85 ? -10.286 1.133 12.093 1.00 84.44 85 GLY A O 1
ATOM 680 N N . ALA A 1 86 ? -9.339 2.293 13.763 1.00 83.69 86 ALA A N 1
ATOM 681 C CA . ALA A 1 86 ? -8.815 1.105 14.433 1.00 83.69 86 ALA A CA 1
ATOM 682 C C . ALA A 1 86 ? -9.949 0.354 15.157 1.00 83.69 86 ALA A C 1
ATOM 684 O O . ALA A 1 86 ? -10.913 0.977 15.607 1.00 83.69 86 ALA A O 1
ATOM 685 N N . ALA A 1 87 ? -9.842 -0.975 15.265 1.00 84.12 87 ALA A N 1
ATOM 686 C CA . ALA A 1 87 ? -10.823 -1.805 15.980 1.00 84.12 87 ALA A CA 1
ATOM 687 C C . ALA A 1 87 ? -10.929 -1.447 17.468 1.00 84.12 87 ALA A C 1
ATOM 689 O O . ALA A 1 87 ? -12.022 -1.453 18.033 1.00 84.12 87 ALA A O 1
ATOM 690 N N . THR A 1 88 ? -9.801 -1.093 18.081 1.00 84.00 88 THR A N 1
ATOM 691 C CA . THR A 1 88 ? -9.700 -0.665 19.477 1.00 84.00 88 THR A CA 1
ATOM 692 C C . THR A 1 88 ? -8.793 0.565 19.595 1.00 84.00 88 THR A C 1
ATOM 694 O O . THR A 1 88 ? -8.076 0.914 18.656 1.00 84.00 88 THR A O 1
ATOM 697 N N . GLN A 1 89 ? -8.799 1.238 20.752 1.00 84.88 89 GLN A N 1
ATOM 698 C CA . GLN A 1 89 ? -7.872 2.352 21.006 1.00 84.88 89 GLN A CA 1
ATOM 699 C C . GLN A 1 89 ? -6.408 1.891 21.068 1.00 84.88 89 GLN A C 1
ATOM 701 O O . GLN A 1 89 ? -5.518 2.605 20.610 1.00 84.88 89 GLN A O 1
ATOM 706 N N . GLU A 1 90 ? -6.162 0.689 21.588 1.00 88.62 90 GLU A N 1
ATOM 707 C CA . GLU A 1 90 ? -4.825 0.087 21.673 1.00 88.62 90 GLU A CA 1
ATOM 708 C C . GLU A 1 90 ? -4.264 -0.232 20.278 1.00 88.62 90 GLU A C 1
ATOM 710 O O . GLU A 1 90 ? -3.063 -0.105 20.031 1.00 88.62 90 GLU A O 1
ATOM 715 N N . ASP A 1 91 ? -5.148 -0.548 19.328 1.00 89.69 91 ASP A N 1
ATOM 716 C CA . ASP A 1 91 ? -4.785 -0.862 17.949 1.00 89.69 91 ASP A CA 1
ATOM 717 C C . ASP A 1 91 ? -4.405 0.360 17.108 1.00 89.69 91 ASP A C 1
ATOM 719 O O . ASP A 1 91 ? -3.870 0.181 16.016 1.00 89.69 91 ASP A O 1
ATOM 723 N N . VAL A 1 92 ? -4.644 1.597 17.561 1.00 89.75 92 VAL A N 1
ATOM 724 C CA . VAL A 1 92 ? -4.461 2.808 16.733 1.00 89.75 92 VAL A CA 1
ATOM 725 C C . VAL A 1 92 ? -3.049 2.910 16.157 1.00 89.75 92 VAL A C 1
ATOM 727 O O . VAL A 1 92 ? -2.890 3.211 14.972 1.00 89.75 92 VAL A O 1
ATOM 730 N N . LEU A 1 93 ? -2.016 2.628 16.956 1.00 91.25 93 LEU A N 1
ATOM 731 C CA . LEU A 1 93 ? -0.634 2.654 16.474 1.00 91.25 93 LEU A CA 1
ATOM 732 C C . LEU A 1 93 ? -0.410 1.596 15.386 1.00 91.25 93 LEU A C 1
ATOM 734 O O . LEU A 1 93 ? 0.023 1.922 14.282 1.00 91.25 93 LEU A O 1
ATOM 738 N N . ARG A 1 94 ? -0.775 0.343 15.670 1.00 93.69 94 ARG A N 1
ATOM 739 C CA . ARG A 1 94 ? -0.608 -0.785 14.741 1.00 93.69 94 ARG A CA 1
ATOM 740 C C . ARG A 1 94 ? -1.424 -0.599 13.463 1.00 93.69 94 ARG A C 1
ATOM 742 O O . ARG A 1 94 ? -0.982 -0.950 12.368 1.00 93.69 94 ARG A O 1
ATOM 749 N N . ALA A 1 95 ? -2.610 -0.016 13.578 1.00 92.56 95 ALA A N 1
ATOM 750 C CA . ALA A 1 95 ? -3.480 0.316 12.460 1.00 92.56 95 ALA A CA 1
ATOM 751 C C . ALA A 1 95 ? -2.787 1.307 11.516 1.00 92.56 95 ALA A C 1
ATOM 753 O O . ALA A 1 95 ? -2.817 1.133 10.297 1.00 92.56 95 ALA A O 1
ATOM 754 N N . ARG A 1 96 ? -2.097 2.309 12.068 1.00 92.00 96 ARG A N 1
ATOM 755 C CA . ARG A 1 96 ? -1.317 3.269 11.278 1.00 92.00 96 ARG A CA 1
ATOM 756 C C . ARG A 1 96 ? -0.067 2.645 10.669 1.00 92.00 96 ARG A C 1
ATOM 758 O O . ARG A 1 96 ? 0.225 2.934 9.514 1.00 92.00 96 ARG A O 1
ATOM 765 N N . GLU A 1 97 ? 0.636 1.783 11.402 1.00 95.31 97 GLU A N 1
ATOM 766 C CA . GLU A 1 97 ? 1.787 1.031 10.877 1.00 95.31 97 GLU A CA 1
ATOM 767 C C . GLU A 1 97 ? 1.384 0.186 9.661 1.00 95.31 97 GLU A C 1
ATOM 769 O O . GLU A 1 97 ? 1.975 0.309 8.591 1.00 95.31 97 GLU A O 1
ATOM 774 N N . SER A 1 98 ? 0.323 -0.611 9.794 1.00 96.19 98 SER A N 1
ATOM 775 C CA . SER A 1 98 ? -0.188 -1.455 8.705 1.00 96.19 98 SER A CA 1
ATOM 776 C C . SER A 1 98 ? -0.712 -0.640 7.512 1.00 96.19 98 SER A C 1
ATOM 778 O O . SER A 1 98 ? -0.476 -1.012 6.364 1.00 96.19 98 SER A O 1
ATOM 780 N N . ALA A 1 99 ? -1.338 0.519 7.744 1.00 94.81 99 ALA A N 1
ATOM 781 C CA . ALA A 1 99 ? -1.712 1.436 6.666 1.00 94.81 99 ALA A CA 1
ATOM 782 C C . ALA A 1 99 ? -0.494 2.065 5.961 1.00 94.81 99 ALA A C 1
ATOM 784 O O . ALA A 1 99 ? -0.509 2.242 4.743 1.00 94.81 99 ALA A O 1
ATOM 785 N N . ALA A 1 100 ? 0.573 2.381 6.702 1.00 94.56 100 ALA A N 1
ATOM 786 C CA . ALA A 1 100 ? 1.821 2.885 6.131 1.00 94.56 100 ALA A CA 1
ATOM 787 C C . ALA A 1 100 ? 2.546 1.811 5.303 1.00 94.56 100 ALA A C 1
ATOM 789 O O . ALA A 1 100 ? 3.066 2.116 4.226 1.00 94.56 100 ALA A O 1
ATOM 790 N N . MET A 1 101 ? 2.523 0.551 5.757 1.00 96.62 101 MET A N 1
ATOM 791 C CA . MET A 1 101 ? 2.996 -0.591 4.968 1.00 96.62 101 MET A CA 1
ATOM 792 C C . MET A 1 101 ? 2.238 -0.685 3.641 1.00 96.62 101 MET A C 1
ATOM 794 O O . MET A 1 101 ? 2.868 -0.774 2.590 1.00 96.62 101 MET A O 1
ATOM 798 N N . LEU A 1 102 ? 0.903 -0.592 3.676 1.00 96.75 102 LEU A N 1
ATOM 799 C CA . LEU A 1 102 ? 0.071 -0.620 2.472 1.00 96.75 102 LEU A CA 1
ATOM 800 C C . LEU A 1 102 ? 0.396 0.531 1.506 1.00 96.75 102 LEU A C 1
ATOM 802 O O . LEU A 1 102 ? 0.560 0.300 0.309 1.00 96.75 102 LEU A O 1
ATOM 806 N N . ALA A 1 103 ? 0.509 1.766 2.004 1.00 95.25 103 ALA A N 1
ATOM 807 C CA . ALA A 1 103 ? 0.868 2.915 1.168 1.00 95.25 103 ALA A CA 1
ATOM 808 C C . ALA A 1 103 ? 2.236 2.713 0.494 1.00 95.25 103 ALA A C 1
ATOM 810 O O . ALA A 1 103 ? 2.379 2.917 -0.711 1.00 95.25 103 ALA A O 1
ATOM 811 N N . THR A 1 104 ? 3.214 2.222 1.257 1.00 94.88 104 THR A N 1
ATOM 812 C CA . THR A 1 104 ? 4.563 1.941 0.752 1.00 94.88 104 THR A CA 1
ATOM 813 C C . THR A 1 104 ? 4.549 0.839 -0.307 1.00 94.88 104 THR A C 1
ATOM 815 O O . THR A 1 104 ? 5.183 0.995 -1.347 1.00 94.88 104 THR A O 1
ATOM 818 N N . ALA A 1 105 ? 3.779 -0.234 -0.102 1.00 94.38 105 ALA A N 1
ATOM 819 C CA . ALA A 1 105 ? 3.616 -1.312 -1.079 1.00 94.38 105 ALA A CA 1
ATOM 820 C C . ALA A 1 105 ? 3.111 -0.780 -2.432 1.00 94.38 105 ALA A C 1
ATOM 822 O O . ALA A 1 105 ? 3.682 -1.077 -3.484 1.00 94.38 105 ALA A O 1
ATOM 823 N N . ARG A 1 106 ? 2.092 0.089 -2.400 1.00 94.56 106 ARG A N 1
ATOM 824 C CA . ARG A 1 106 ? 1.525 0.730 -3.599 1.00 94.56 106 ARG A CA 1
ATOM 825 C C . ARG A 1 106 ? 2.551 1.614 -4.316 1.00 94.56 106 ARG A C 1
ATOM 827 O O . ARG A 1 106 ? 2.627 1.579 -5.545 1.00 94.56 106 ARG A O 1
ATOM 834 N N . TRP A 1 107 ? 3.378 2.361 -3.577 1.00 93.75 107 TRP A N 1
ATOM 835 C CA . TRP A 1 107 ? 4.486 3.140 -4.153 1.00 93.75 107 TRP A CA 1
ATOM 836 C C . TRP A 1 107 ? 5.560 2.252 -4.778 1.00 93.75 107 TRP A C 1
ATOM 838 O O . TRP A 1 107 ? 6.035 2.541 -5.877 1.00 93.75 107 TRP A O 1
ATOM 848 N N . MET A 1 108 ? 5.930 1.159 -4.111 1.00 89.31 108 MET A N 1
ATOM 849 C CA . MET A 1 108 ? 6.949 0.229 -4.599 1.00 89.31 108 MET A CA 1
ATOM 850 C C . MET A 1 108 ? 6.536 -0.418 -5.921 1.00 89.31 108 MET A C 1
ATOM 852 O O . MET A 1 108 ? 7.352 -0.524 -6.832 1.00 89.31 108 MET A O 1
ATOM 856 N N . TYR A 1 109 ? 5.276 -0.835 -6.047 1.00 88.75 109 TYR A N 1
ATOM 857 C CA . TYR A 1 109 ? 4.810 -1.528 -7.248 1.00 88.75 109 TYR A CA 1
ATOM 858 C C . TYR A 1 109 ? 4.543 -0.574 -8.415 1.00 88.75 109 TYR A C 1
ATOM 860 O O . TYR A 1 109 ? 4.868 -0.911 -9.548 1.00 88.75 109 TYR A O 1
ATOM 868 N N . ARG A 1 110 ? 4.083 0.658 -8.161 1.00 87.56 110 ARG A N 1
ATOM 869 C CA . ARG A 1 110 ? 3.971 1.693 -9.212 1.00 87.56 110 ARG A CA 1
ATOM 870 C C . ARG A 1 110 ? 5.320 2.269 -9.655 1.00 87.56 110 ARG A C 1
ATOM 872 O O . ARG A 1 110 ? 5.403 2.840 -10.734 1.00 87.56 110 ARG A O 1
ATOM 879 N N . SER A 1 111 ? 6.373 2.103 -8.852 1.00 84.44 111 SER A N 1
ATOM 880 C CA . SER A 1 111 ? 7.756 2.455 -9.217 1.00 84.44 111 SER A CA 1
ATOM 881 C C . SER A 1 111 ? 8.582 1.263 -9.718 1.00 84.44 111 SER A C 1
ATOM 883 O O . SER A 1 111 ? 9.791 1.380 -9.917 1.00 84.44 111 SER A O 1
ATOM 885 N N . ALA A 1 112 ? 7.966 0.097 -9.919 1.00 76.56 112 ALA A N 1
ATOM 886 C CA . ALA A 1 112 ? 8.672 -1.074 -10.412 1.00 76.56 112 ALA A CA 1
ATOM 887 C C . ALA A 1 112 ? 9.040 -0.915 -11.898 1.00 76.56 112 ALA A C 1
ATOM 889 O O . ALA A 1 112 ? 8.182 -0.949 -12.775 1.00 76.56 112 ALA A O 1
ATOM 890 N N . GLU A 1 113 ? 10.338 -0.811 -12.176 1.00 65.44 113 GLU A N 1
ATOM 891 C CA . GLU A 1 113 ? 10.903 -0.870 -13.527 1.00 65.44 113 GLU A CA 1
ATOM 892 C C . GLU A 1 113 ? 11.587 -2.211 -13.821 1.00 65.44 113 GLU A C 1
ATOM 894 O O . GLU A 1 113 ? 12.027 -2.928 -12.919 1.00 65.44 113 GLU A O 1
ATOM 899 N N . SER A 1 114 ? 11.749 -2.495 -15.114 1.00 52.84 114 SER A N 1
ATOM 900 C CA . SER A 1 114 ? 12.458 -3.641 -15.701 1.00 52.84 114 SER A CA 1
ATOM 901 C C . SER A 1 114 ? 13.988 -3.634 -15.490 1.00 52.84 114 SER A C 1
ATOM 903 O O . SER A 1 114 ? 14.729 -3.970 -16.414 1.00 52.84 114 SER A O 1
ATOM 905 N N . ARG A 1 115 ? 14.519 -3.197 -14.335 1.00 55.50 115 ARG A N 1
ATOM 906 C CA . ARG A 1 115 ? 15.980 -3.071 -14.114 1.00 55.50 115 ARG A CA 1
ATOM 907 C C . ARG A 1 115 ? 16.471 -3.608 -12.773 1.00 55.50 115 ARG A C 1
ATOM 909 O O . ARG A 1 115 ? 15.881 -3.364 -11.727 1.00 55.50 115 ARG A O 1
ATOM 916 N N . GLY A 1 116 ? 17.668 -4.202 -12.794 1.00 53.31 116 GLY A N 1
ATOM 917 C CA . GLY A 1 116 ? 18.438 -4.598 -11.604 1.00 53.31 116 GLY A CA 1
ATOM 918 C C . GLY A 1 116 ? 18.300 -6.088 -11.290 1.00 53.31 116 GLY A C 1
ATOM 919 O O . GLY A 1 116 ? 18.377 -6.901 -12.206 1.00 53.31 116 GLY A O 1
ATOM 920 N N . MET A 1 117 ? 18.085 -6.443 -10.015 1.00 48.31 117 MET A N 1
ATOM 921 C CA . MET A 1 117 ? 17.559 -7.768 -9.626 1.00 48.31 117 MET A CA 1
ATOM 922 C C . MET A 1 117 ? 16.124 -7.993 -10.137 1.00 48.31 117 MET A C 1
ATOM 924 O O . MET A 1 117 ? 15.644 -9.119 -10.109 1.00 48.31 117 MET A O 1
ATOM 928 N N . HIS A 1 118 ? 15.456 -6.940 -10.623 1.00 52.28 118 HIS A N 1
ATOM 929 C CA . HIS A 1 118 ? 14.193 -7.023 -11.345 1.00 52.28 118 HIS A CA 1
ATOM 930 C C . HIS A 1 118 ? 14.476 -7.270 -12.824 1.00 52.28 118 HIS A C 1
ATOM 932 O O . HIS A 1 118 ? 14.832 -6.352 -13.568 1.00 52.28 118 HIS A O 1
ATOM 938 N N . ARG A 1 119 ? 14.333 -8.523 -13.247 1.00 52.66 119 ARG A N 1
ATOM 939 C CA . ARG A 1 119 ? 14.232 -8.863 -14.662 1.00 52.66 119 ARG A CA 1
ATOM 940 C C . ARG A 1 119 ? 12.744 -8.876 -15.002 1.00 52.66 119 ARG A C 1
ATOM 942 O O . ARG A 1 119 ? 11.981 -9.619 -14.394 1.00 52.66 119 ARG A O 1
ATOM 949 N N . ARG A 1 120 ? 12.333 -8.004 -15.919 1.00 56.41 120 ARG A N 1
ATOM 950 C CA . ARG A 1 120 ? 11.022 -8.109 -16.560 1.00 56.41 120 ARG A CA 1
ATOM 951 C C . ARG A 1 120 ? 11.217 -9.005 -17.767 1.00 56.41 120 ARG A C 1
ATOM 953 O O . ARG A 1 120 ? 11.951 -8.639 -18.683 1.00 56.41 120 ARG A O 1
ATO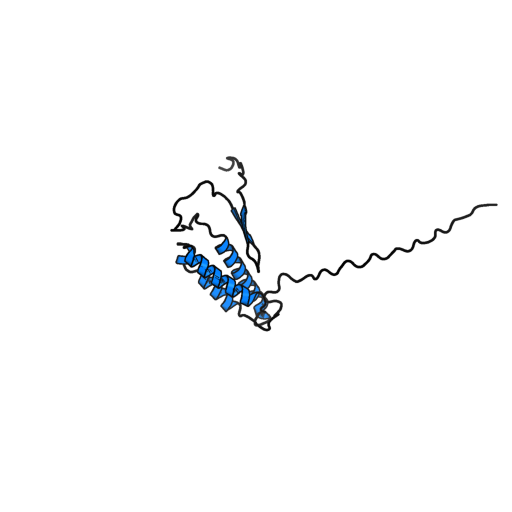M 960 N N . ASP A 1 121 ? 10.648 -10.202 -17.718 1.00 57.06 121 ASP A N 1
ATOM 961 C CA . ASP A 1 121 ? 10.855 -11.212 -18.762 1.00 57.06 121 ASP A CA 1
ATOM 962 C C . ASP A 1 121 ? 10.284 -10.773 -20.122 1.00 57.06 121 ASP A C 1
ATOM 964 O O . ASP A 1 121 ? 10.709 -11.269 -21.163 1.00 57.06 121 ASP A O 1
ATOM 968 N N . ASP A 1 122 ? 9.397 -9.774 -20.133 1.00 55.84 122 ASP A N 1
ATOM 969 C CA . ASP A 1 122 ? 8.850 -9.138 -21.331 1.00 55.84 122 ASP A CA 1
ATOM 970 C C . ASP A 1 122 ? 9.771 -8.069 -21.962 1.00 55.84 122 ASP A C 1
ATOM 972 O O . ASP A 1 122 ? 9.622 -7.771 -23.146 1.00 55.84 122 ASP A O 1
ATOM 976 N N . PHE A 1 123 ? 10.759 -7.529 -21.230 1.00 55.78 123 PHE A N 1
ATOM 977 C CA . PHE A 1 123 ? 11.728 -6.539 -21.737 1.00 55.78 123 PHE A CA 1
ATOM 978 C C . PHE A 1 123 ? 13.170 -6.877 -21.306 1.00 55.78 123 PHE A C 1
ATOM 980 O O . PHE A 1 123 ? 13.708 -6.271 -20.377 1.00 55.78 123 PHE A O 1
ATOM 987 N N . PRO A 1 124 ? 13.834 -7.833 -21.983 1.00 57.84 124 PRO A N 1
ATOM 988 C CA . PRO A 1 124 ? 15.144 -8.341 -21.566 1.00 57.84 124 PRO A CA 1
ATOM 989 C C . PRO A 1 124 ? 16.333 -7.428 -21.923 1.00 57.84 124 PRO A C 1
ATOM 991 O O . PRO A 1 124 ? 17.423 -7.604 -21.374 1.00 57.84 124 PRO A O 1
ATOM 994 N N . ALA A 1 125 ? 16.165 -6.468 -22.840 1.00 57.75 125 ALA A N 1
ATOM 995 C CA . ALA A 1 125 ? 17.235 -5.566 -23.268 1.00 57.75 125 ALA A CA 1
ATOM 996 C C . ALA A 1 125 ? 17.358 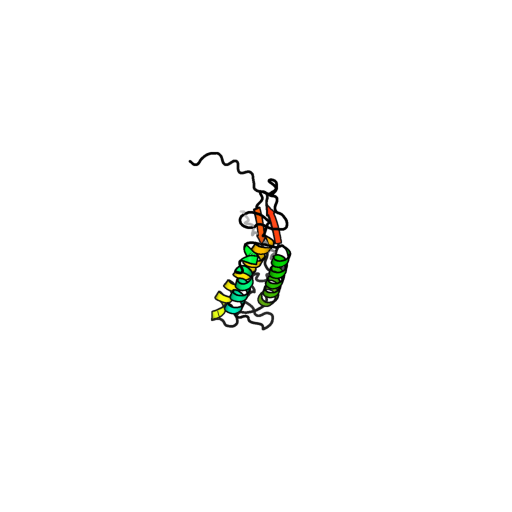-4.352 -22.328 1.00 57.75 125 ALA A C 1
ATOM 998 O O . ALA A 1 125 ? 16.374 -3.676 -22.043 1.00 57.75 125 ALA A O 1
ATOM 999 N N . ARG A 1 126 ? 18.578 -4.052 -21.863 1.00 55.28 126 ARG A N 1
ATOM 1000 C CA . ARG A 1 126 ? 18.885 -2.838 -21.088 1.00 55.28 126 ARG A CA 1
ATOM 1001 C C . ARG A 1 126 ? 19.182 -1.674 -22.039 1.00 55.28 126 ARG A C 1
ATOM 1003 O O . ARG A 1 126 ? 20.150 -1.767 -22.788 1.00 55.28 126 ARG A O 1
ATOM 1010 N N . ASP A 1 127 ? 18.419 -0.582 -21.968 1.00 61.56 127 ASP A N 1
ATOM 1011 C CA . ASP A 1 127 ? 18.753 0.688 -22.631 1.00 61.56 127 ASP A CA 1
ATOM 1012 C C . ASP A 1 127 ? 19.495 1.626 -21.654 1.00 61.56 127 ASP A C 1
ATOM 1014 O O . ASP A 1 127 ? 19.110 1.824 -20.497 1.00 61.56 127 ASP A O 1
ATOM 1018 N N . GLU A 1 128 ? 20.608 2.191 -22.119 1.00 56.75 128 GLU A N 1
ATOM 1019 C CA . GLU A 1 128 ? 21.445 3.139 -21.383 1.00 56.75 128 GLU A CA 1
ATOM 1020 C C . GLU A 1 128 ? 20.775 4.500 -21.148 1.00 56.75 128 GLU A C 1
ATOM 1022 O O . GLU A 1 128 ? 21.168 5.224 -20.227 1.00 56.75 128 GLU A O 1
ATOM 1027 N N . ARG A 1 129 ? 19.753 4.844 -21.942 1.00 59.88 129 ARG A N 1
ATOM 1028 C CA . ARG A 1 129 ? 18.958 6.079 -21.801 1.00 59.88 129 ARG A CA 1
ATOM 1029 C C . ARG A 1 129 ? 18.079 6.098 -20.561 1.00 59.88 129 ARG A C 1
ATOM 1031 O O . ARG A 1 129 ? 17.563 7.141 -20.176 1.00 59.88 129 ARG A O 1
ATOM 1038 N N . GLU A 1 130 ? 17.937 4.961 -19.909 1.00 61.84 130 GLU A N 1
ATOM 1039 C CA . GLU A 1 130 ? 16.980 4.772 -18.836 1.00 61.84 130 GLU A CA 1
ATOM 1040 C C . GLU A 1 130 ? 17.650 4.819 -17.441 1.00 61.84 130 GLU A C 1
ATOM 1042 O O . GLU A 1 130 ? 17.208 4.207 -16.467 1.00 61.84 130 GLU A O 1
ATOM 1047 N N . ARG A 1 131 ? 18.764 5.560 -17.330 1.00 72.19 131 ARG A N 1
ATOM 1048 C CA . ARG A 1 131 ? 19.457 5.857 -16.064 1.00 72.19 131 ARG A CA 1
ATOM 1049 C C . ARG A 1 131 ? 18.810 7.049 -15.356 1.00 72.19 131 ARG A C 1
ATOM 1051 O O . ARG A 1 131 ? 19.376 8.138 -15.292 1.00 72.19 131 ARG A O 1
ATOM 1058 N N . HIS A 1 132 ? 17.630 6.838 -14.799 1.00 76.25 132 HIS A N 1
ATOM 1059 C CA . HIS A 1 132 ? 16.870 7.849 -14.061 1.00 76.25 132 HIS A CA 1
ATOM 1060 C C . HIS A 1 132 ? 16.332 7.300 -12.738 1.00 76.25 132 HIS A C 1
ATOM 1062 O O . HIS A 1 132 ? 16.249 6.088 -12.543 1.00 76.25 132 HIS A O 1
ATOM 1068 N N . TYR A 1 133 ? 15.979 8.196 -11.821 1.00 83.12 133 TYR A N 1
ATOM 1069 C CA . TYR A 1 133 ? 15.291 7.836 -10.585 1.00 83.12 133 TYR A CA 1
ATOM 1070 C C . TYR A 1 133 ? 13.780 7.891 -10.796 1.00 83.12 133 TYR A C 1
ATOM 1072 O O . TYR A 1 133 ? 13.294 8.741 -11.537 1.00 83.12 133 TYR A O 1
ATOM 1080 N N . ILE A 1 134 ? 13.026 7.068 -10.072 1.00 86.25 134 ILE A N 1
ATOM 1081 C CA . ILE A 1 134 ? 11.575 7.231 -9.960 1.00 86.25 134 ILE A CA 1
ATOM 1082 C C . ILE A 1 134 ? 11.263 7.840 -8.603 1.00 86.25 134 ILE A C 1
ATOM 1084 O O . ILE A 1 134 ? 11.723 7.359 -7.568 1.00 86.25 134 ILE A O 1
ATOM 1088 N N . THR A 1 135 ? 10.468 8.902 -8.610 1.00 89.94 135 THR A N 1
ATOM 1089 C CA . THR A 1 135 ? 9.844 9.436 -7.398 1.00 89.94 135 THR A CA 1
ATOM 1090 C C . THR A 1 135 ? 8.393 8.987 -7.383 1.00 89.94 135 THR A C 1
ATOM 1092 O O . THR A 1 135 ? 7.697 9.174 -8.377 1.00 89.94 135 THR A O 1
ATOM 1095 N N . ALA A 1 136 ? 7.935 8.409 -6.277 1.0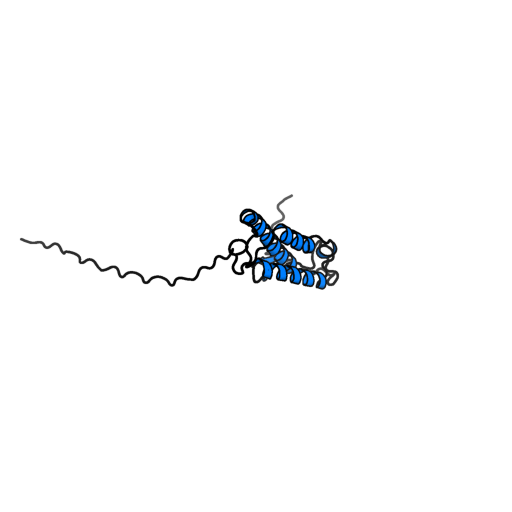0 90.38 136 ALA A N 1
ATOM 1096 C CA . ALA A 1 136 ? 6.543 8.023 -6.083 1.00 90.38 136 ALA A CA 1
ATOM 1097 C C . ALA A 1 136 ? 5.982 8.670 -4.816 1.00 90.38 136 ALA A C 1
ATOM 1099 O O . ALA A 1 136 ? 6.722 8.942 -3.867 1.00 90.38 136 ALA A O 1
ATOM 1100 N N . GLY A 1 137 ? 4.678 8.924 -4.807 1.00 89.50 137 GLY A N 1
ATOM 1101 C CA . GLY A 1 137 ? 4.008 9.532 -3.668 1.00 89.50 137 GLY A CA 1
ATOM 1102 C C . GLY A 1 137 ? 2.496 9.578 -3.833 1.00 89.50 137 GLY A C 1
ATOM 1103 O O . GLY A 1 137 ? 1.934 8.998 -4.757 1.00 89.50 137 GLY A O 1
ATOM 1104 N N . GLY A 1 138 ? 1.840 10.284 -2.915 1.00 89.75 138 GLY A N 1
ATOM 1105 C CA . GLY A 1 138 ? 0.380 10.339 -2.838 1.00 89.75 138 GLY A CA 1
ATOM 1106 C C . GLY A 1 138 ? -0.212 9.195 -2.010 1.00 89.75 138 GLY A C 1
ATOM 1107 O O . GLY A 1 138 ? 0.419 8.160 -1.819 1.00 89.75 138 GLY A O 1
ATOM 1108 N N . LEU A 1 139 ? -1.401 9.411 -1.448 1.00 87.69 139 LEU A N 1
ATOM 1109 C CA . LEU A 1 139 ? -2.085 8.434 -0.594 1.00 87.69 139 LEU A CA 1
ATOM 1110 C C . LEU A 1 139 ? -3.343 7.912 -1.286 1.00 87.69 139 LEU A C 1
ATOM 1112 O O . LEU A 1 139 ? -3.383 6.751 -1.676 1.00 87.69 139 LEU A O 1
ATOM 1116 N N . ASP A 1 140 ? -4.341 8.769 -1.494 1.00 86.31 140 ASP A N 1
ATOM 1117 C CA . ASP A 1 140 ? -5.566 8.377 -2.199 1.00 86.31 140 ASP A CA 1
ATOM 1118 C C . ASP A 1 140 ? -5.297 8.152 -3.686 1.00 86.31 140 ASP A C 1
ATOM 1120 O O . ASP A 1 140 ? -5.536 7.066 -4.214 1.00 86.31 140 ASP A O 1
ATOM 1124 N N . GLU A 1 141 ? -4.692 9.149 -4.323 1.00 88.12 141 GLU A N 1
ATOM 1125 C CA . GLU A 1 141 ? -4.176 9.055 -5.679 1.00 88.12 141 GLU A CA 1
ATOM 1126 C C . GLU A 1 141 ? -2.657 8.904 -5.625 1.00 88.12 141 GLU A C 1
ATOM 1128 O O . GLU A 1 141 ? -1.945 9.801 -5.165 1.00 88.12 141 GLU A O 1
ATOM 1133 N N . VAL A 1 142 ? -2.165 7.742 -6.054 1.00 90.81 142 VAL A N 1
ATOM 1134 C CA . VAL A 1 142 ? -0.731 7.462 -6.111 1.00 90.81 142 VAL A CA 1
ATOM 1135 C C . VAL A 1 142 ? -0.187 7.897 -7.462 1.00 90.81 142 VAL A C 1
ATOM 1137 O O . VAL A 1 142 ? -0.683 7.469 -8.503 1.00 90.81 142 VAL A O 1
ATOM 1140 N N . TRP A 1 143 ? 0.880 8.685 -7.439 1.00 90.12 143 TRP A N 1
ATOM 1141 C CA . TRP A 1 143 ? 1.599 9.121 -8.628 1.00 90.12 143 TRP A CA 1
ATOM 1142 C C . TRP A 1 143 ? 3.037 8.605 -8.612 1.00 90.12 143 TRP A C 1
ATOM 1144 O O . TRP A 1 143 ? 3.637 8.383 -7.557 1.00 90.12 143 TRP A O 1
ATOM 1154 N N . SER A 1 144 ? 3.601 8.450 -9.805 1.00 90.00 144 SER A N 1
ATOM 1155 C CA . SER A 1 144 ? 5.017 8.179 -10.039 1.00 90.00 144 SER A CA 1
ATOM 1156 C C . SER A 1 144 ? 5.524 9.107 -11.135 1.00 90.00 144 SER A C 1
ATOM 1158 O O . SER A 1 144 ? 4.818 9.364 -12.108 1.00 90.00 144 SER A O 1
ATOM 1160 N N . SER A 1 145 ? 6.741 9.614 -10.985 1.00 88.56 145 SER A N 1
ATOM 1161 C CA . SER A 1 145 ? 7.371 10.491 -11.964 1.00 88.56 145 SER A CA 1
ATOM 1162 C C . SER A 1 145 ? 8.843 10.148 -12.128 1.00 88.56 145 SER A C 1
ATOM 1164 O O . SER A 1 145 ? 9.546 9.852 -11.156 1.00 88.56 145 SER A O 1
ATOM 1166 N N . VAL A 1 146 ? 9.299 10.210 -13.373 1.00 87.62 146 VAL A N 1
ATOM 1167 C CA . VAL A 1 146 ? 10.701 10.048 -13.731 1.00 87.62 146 VAL A CA 1
ATOM 1168 C C . VAL A 1 146 ? 11.451 11.322 -13.368 1.00 87.62 146 VAL A C 1
ATOM 1170 O O . VAL A 1 146 ? 11.129 12.420 -13.823 1.00 87.62 146 VAL A O 1
ATOM 1173 N N . ARG A 1 147 ? 12.500 11.166 -12.569 1.00 83.12 147 ARG A N 1
ATOM 1174 C CA . ARG A 1 147 ? 13.448 12.219 -12.238 1.00 83.12 147 ARG A CA 1
ATOM 1175 C C . ARG A 1 147 ? 14.770 11.914 -12.940 1.00 83.12 147 ARG A C 1
ATOM 1177 O O . ARG A 1 147 ? 15.408 10.912 -12.601 1.00 83.12 147 ARG A O 1
ATOM 1184 N N . PRO A 1 148 ? 15.224 12.779 -13.863 1.00 78.88 148 PRO A N 1
ATOM 1185 C CA . PRO A 1 148 ? 16.539 12.635 -14.465 1.00 78.88 148 PRO A CA 1
ATOM 1186 C C . PRO A 1 148 ? 17.596 12.504 -13.373 1.00 78.88 148 PRO A C 1
ATOM 1188 O O . PRO A 1 148 ? 17.595 13.260 -12.393 1.00 78.88 148 PRO A O 1
ATOM 1191 N N . ARG A 1 149 ? 18.499 11.538 -13.530 1.00 72.31 149 ARG A N 1
ATOM 1192 C CA . ARG A 1 149 ? 19.732 11.552 -12.757 1.00 72.31 149 ARG A CA 1
ATOM 1193 C C . ARG A 1 149 ? 20.489 12.792 -13.221 1.00 72.31 149 ARG A C 1
ATOM 1195 O O . ARG A 1 149 ? 20.834 12.888 -14.390 1.00 72.31 149 ARG A O 1
ATOM 1202 N N . ALA A 1 150 ? 20.695 13.762 -12.331 1.00 66.75 150 ALA A N 1
ATOM 1203 C CA . ALA A 1 150 ? 21.691 14.784 -12.604 1.00 66.75 150 ALA A CA 1
ATOM 1204 C C . ALA A 1 150 ? 23.011 14.035 -12.799 1.00 66.75 150 ALA A C 1
ATOM 1206 O O . ALA A 1 150 ? 23.372 13.230 -11.932 1.00 66.75 150 ALA A O 1
ATOM 1207 N N . ASP A 1 151 ? 23.680 14.247 -13.931 1.00 59.56 151 ASP A N 1
ATOM 1208 C CA . ASP A 1 151 ? 25.051 13.796 -14.118 1.00 59.56 151 ASP A CA 1
ATOM 1209 C C . ASP A 1 151 ? 25.890 14.530 -13.084 1.00 59.56 151 ASP A C 1
ATOM 1211 O O . ASP A 1 151 ? 26.385 15.639 -13.280 1.00 59.56 151 ASP A O 1
ATOM 1215 N N . LEU A 1 152 ? 25.973 13.931 -11.906 1.00 52.75 152 LEU A N 1
ATOM 1216 C CA . LEU A 1 152 ? 26.951 14.309 -10.932 1.00 52.75 152 LEU A CA 1
ATOM 1217 C C . LEU A 1 152 ? 28.273 13.861 -11.534 1.00 52.75 152 LEU A C 1
ATOM 1219 O O . LEU A 1 152 ? 28.652 12.694 -11.433 1.00 52.75 152 LEU A O 1
ATOM 1223 N N . ALA A 1 153 ? 28.952 14.804 -12.175 1.00 46.38 153 ALA A N 1
ATOM 1224 C CA . ALA A 1 153 ? 30.396 14.807 -12.276 1.00 46.38 153 ALA A CA 1
ATOM 1225 C C . ALA A 1 153 ? 30.980 14.837 -10.846 1.00 46.38 153 ALA A C 1
ATOM 1227 O O . ALA A 1 153 ? 31.496 15.847 -10.384 1.00 46.38 153 ALA A O 1
ATOM 1228 N N . TYR A 1 154 ? 30.829 13.733 -10.117 1.00 48.91 154 TYR A N 1
ATOM 1229 C CA . TYR A 1 154 ? 31.765 13.306 -9.092 1.00 48.91 154 TYR A CA 1
ATOM 1230 C C . TYR A 1 154 ? 32.680 12.337 -9.846 1.00 48.91 154 TYR A C 1
ATOM 1232 O O . TYR A 1 154 ? 32.303 11.205 -10.125 1.00 48.91 154 TYR A O 1
ATOM 1240 N N . ALA A 1 155 ? 33.720 12.853 -10.500 1.00 43.22 155 ALA A N 1
ATOM 1241 C CA . ALA A 1 155 ? 35.007 13.060 -9.847 1.00 43.22 155 ALA A CA 1
ATOM 1242 C C . ALA A 1 155 ? 35.427 11.761 -9.154 1.00 43.22 155 ALA A C 1
ATOM 1244 O O . ALA A 1 155 ? 35.071 11.497 -8.011 1.00 43.22 155 ALA A O 1
ATOM 1245 N N . GLU A 1 156 ? 36.124 10.939 -9.929 1.00 46.72 156 GLU A N 1
ATOM 1246 C CA . GLU A 1 156 ? 37.346 10.241 -9.542 1.00 46.72 156 GLU A CA 1
ATOM 1247 C C . GLU A 1 156 ? 38.020 10.905 -8.319 1.00 46.72 156 GLU A C 1
ATOM 1249 O O . GLU A 1 156 ? 38.869 11.779 -8.455 1.00 46.72 156 GLU A O 1
ATOM 1254 N N . ALA A 1 157 ? 37.543 10.587 -7.115 1.00 41.16 157 ALA A N 1
ATOM 1255 C CA . ALA A 1 157 ? 38.079 11.072 -5.844 1.00 41.16 157 ALA A CA 1
ATOM 1256 C C . ALA A 1 157 ? 37.485 10.278 -4.666 1.00 41.16 157 ALA A C 1
ATOM 1258 O O . ALA A 1 157 ? 36.845 10.855 -3.790 1.00 41.16 157 ALA A O 1
ATOM 1259 N N . ALA A 1 158 ? 37.665 8.956 -4.656 1.00 41.88 158 ALA A N 1
ATOM 1260 C CA . ALA A 1 158 ? 37.775 8.164 -3.427 1.00 41.88 158 ALA A CA 1
ATOM 1261 C C . ALA A 1 158 ? 38.228 6.735 -3.775 1.00 41.88 158 ALA A C 1
ATOM 1263 O O . ALA A 1 158 ? 37.400 5.917 -4.165 1.00 41.88 158 ALA A O 1
ATOM 1264 N N . GLU A 1 159 ? 39.540 6.534 -3.609 1.00 37.25 159 GLU A N 1
ATOM 1265 C CA . GLU A 1 159 ? 40.334 5.287 -3.526 1.00 37.25 159 GLU A CA 1
ATOM 1266 C C . GLU A 1 159 ? 40.347 4.297 -4.700 1.00 37.25 159 GLU A C 1
ATOM 1268 O O . GLU A 1 159 ? 39.378 3.537 -4.909 1.00 37.25 159 GLU A O 1
#

Radius of gyration: 27.31 Å; chains: 1; bounding box: 59×100×49 Å

pLDDT: mean 73.21, std 19.42, range [32.16, 97.38]

Secondary structure (DSSP, 8-state):
-----PPPP-----PPPPPP------S--TBT--SSS-EE-HHHHHHHHHHHHS-HHHHHS--HHHHHHHHHHHHHHHHHHTTPEESSSTTHHHHHHHHHHHHHHHHHHHT--S-TT---TT--PPPGGG-EEEEEE-SSS-EEEEEE-------S---